Protein AF-A0AAV8BGA8-F1 (afdb_monomer_lite)

Radius of gyration: 24.95 Å; chains: 1; bounding box: 51×56×54 Å

Organism: NCBI:txid906938

Secondary structure (DSSP, 8-state):
--SS-PPPPPP-PPPTTT--HHHHHHHHHH--TT-HHHHHHHHHHHT------PPPHHHHHHHHHHHHHHHHHTS--S-HHHHHHHHHHHHHHHS-SHHHHHHHHHHHHHHHTGGGGG--

Structure (mmCIF, N/CA/C/O backbone):
data_AF-A0AAV8BGA8-F1
#
_entry.id   AF-A0AAV8BGA8-F1
#
loop_
_atom_site.group_PDB
_atom_site.id
_atom_site.type_symbol
_atom_site.label_atom_id
_atom_site.label_alt_id
_atom_site.label_comp_id
_atom_site.label_asym_id
_atom_site.label_entity_id
_atom_site.label_seq_id
_atom_site.pdbx_PDB_ins_code
_atom_site.Cartn_x
_atom_site.Cartn_y
_atom_site.Cartn_z
_atom_site.occupancy
_atom_site.B_iso_or_equiv
_atom_site.auth_seq_id
_atom_site.auth_comp_id
_atom_site.auth_asym_id
_atom_site.auth_atom_id
_atom_site.pdbx_PDB_model_num
ATOM 1 N N . MET A 1 1 ? 32.190 -39.991 -21.849 1.00 45.41 1 MET A N 1
ATOM 2 C CA . MET A 1 1 ? 32.914 -39.219 -22.885 1.00 45.41 1 MET A CA 1
ATOM 3 C C . MET A 1 1 ? 32.300 -39.542 -24.242 1.00 45.41 1 MET A C 1
ATOM 5 O O . MET A 1 1 ? 32.327 -40.706 -24.621 1.00 45.41 1 MET A O 1
ATOM 9 N N . SER A 1 2 ? 31.683 -38.573 -24.933 1.00 52.72 2 SER A N 1
ATOM 10 C CA . SER A 1 2 ? 31.208 -38.797 -26.311 1.00 52.72 2 SER A CA 1
ATOM 11 C C . SER A 1 2 ? 32.413 -39.080 -27.209 1.00 52.72 2 SER A C 1
ATOM 13 O O . SER A 1 2 ? 33.373 -38.314 -27.200 1.00 52.72 2 SER A O 1
ATOM 15 N N . ARG A 1 3 ? 32.376 -40.197 -27.942 1.00 71.62 3 ARG A N 1
ATOM 16 C CA . ARG A 1 3 ? 33.498 -40.707 -28.749 1.00 71.62 3 ARG A CA 1
ATOM 17 C C . ARG A 1 3 ? 33.545 -40.153 -30.186 1.00 71.62 3 ARG A C 1
ATOM 19 O O . ARG A 1 3 ? 34.382 -40.591 -30.964 1.00 71.62 3 ARG A O 1
ATOM 26 N N . ARG A 1 4 ? 32.688 -39.196 -30.570 1.00 69.00 4 ARG A N 1
ATOM 27 C CA . ARG A 1 4 ? 32.690 -38.570 -31.910 1.00 69.00 4 ARG A CA 1
ATOM 28 C C . ARG A 1 4 ? 32.328 -37.088 -31.830 1.00 69.00 4 ARG A C 1
ATOM 30 O O . ARG A 1 4 ? 31.235 -36.779 -31.374 1.00 69.00 4 ARG A O 1
ATOM 37 N N . GLY A 1 5 ? 33.233 -36.231 -32.317 1.00 66.75 5 GLY A N 1
ATOM 38 C CA . GLY A 1 5 ? 33.029 -34.808 -32.626 1.00 66.75 5 GLY A CA 1
ATOM 39 C C . GLY A 1 5 ? 32.632 -33.916 -31.445 1.00 66.75 5 GLY A C 1
ATOM 40 O O . GLY A 1 5 ? 31.613 -34.125 -30.792 1.00 66.75 5 GLY A O 1
ATOM 41 N N . THR A 1 6 ? 33.392 -32.853 -31.181 1.00 72.00 6 THR A N 1
ATOM 42 C CA . THR A 1 6 ? 32.925 -31.810 -30.261 1.00 72.00 6 THR A CA 1
ATOM 43 C C . THR A 1 6 ? 31.677 -31.151 -30.857 1.00 72.00 6 THR A C 1
ATOM 45 O O . THR A 1 6 ? 31.701 -30.611 -31.963 1.00 72.00 6 THR A O 1
ATOM 48 N N . ALA A 1 7 ? 30.545 -31.233 -30.154 1.00 75.94 7 ALA A N 1
ATOM 49 C CA . ALA A 1 7 ? 29.304 -30.620 -30.614 1.00 75.94 7 ALA A CA 1
ATOM 50 C C . ALA A 1 7 ? 29.501 -29.101 -30.757 1.00 75.94 7 ALA A C 1
ATOM 52 O O . ALA A 1 7 ? 29.863 -28.421 -29.791 1.00 75.94 7 ALA A O 1
ATOM 53 N N . LYS A 1 8 ? 29.263 -28.558 -31.958 1.00 77.69 8 LYS A N 1
ATOM 54 C CA . LYS A 1 8 ? 29.334 -27.111 -32.198 1.00 77.69 8 LYS A CA 1
ATOM 55 C C . LYS A 1 8 ? 28.267 -26.420 -31.346 1.00 77.69 8 LYS A C 1
ATOM 57 O O . LYS A 1 8 ? 27.077 -26.712 -31.471 1.00 77.69 8 LYS A O 1
ATOM 62 N N . LYS A 1 9 ? 28.682 -25.514 -30.457 1.00 74.38 9 LYS A N 1
ATOM 63 C CA . LYS A 1 9 ? 27.747 -24.731 -29.636 1.00 74.38 9 LYS A CA 1
ATOM 64 C C . LYS A 1 9 ? 26.943 -23.810 -30.555 1.00 74.38 9 LYS A C 1
ATOM 66 O O . LYS A 1 9 ? 27.534 -23.054 -31.321 1.00 74.38 9 LYS A O 1
ATOM 71 N N . LYS A 1 10 ? 25.610 -23.857 -30.464 1.00 72.94 10 LYS A N 1
ATOM 72 C CA . LYS A 1 10 ? 24.744 -22.900 -31.166 1.00 72.94 10 LYS A CA 1
ATOM 73 C C . LYS A 1 10 ? 25.041 -21.489 -30.650 1.00 72.94 10 LYS A C 1
ATOM 75 O O . LYS A 1 10 ? 25.079 -21.272 -29.436 1.00 72.94 10 LYS A O 1
ATOM 80 N N . THR A 1 11 ? 25.269 -20.547 -31.557 1.00 69.00 11 THR A N 1
ATOM 81 C CA . THR A 1 11 ? 25.370 -19.124 -31.229 1.00 69.00 11 THR A CA 1
ATOM 82 C C . THR A 1 11 ? 24.016 -18.652 -30.709 1.00 69.00 11 THR A C 1
ATOM 84 O O . THR A 1 11 ? 22.981 -18.900 -31.321 1.00 69.00 11 THR A O 1
ATOM 87 N N . ALA A 1 12 ? 23.998 -18.040 -29.525 1.00 67.69 12 ALA A N 1
ATOM 88 C CA . ALA A 1 12 ? 22.777 -17.439 -29.007 1.00 67.69 12 ALA 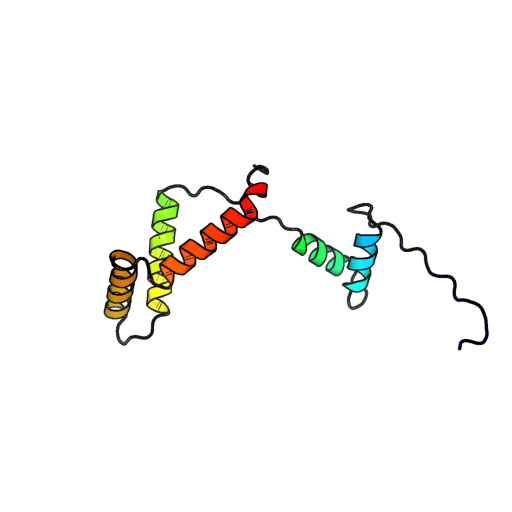A CA 1
ATOM 89 C C . ALA A 1 12 ? 22.553 -16.116 -29.743 1.00 67.69 12 ALA A C 1
ATOM 91 O O . ALA A 1 12 ? 23.357 -15.198 -29.580 1.00 67.69 12 ALA A O 1
ATOM 92 N N . GLU A 1 13 ? 21.480 -16.054 -30.532 1.00 78.31 13 GLU A N 1
ATOM 93 C CA . GLU A 1 13 ? 21.015 -14.840 -31.210 1.00 78.31 13 GLU A CA 1
ATOM 94 C C . GLU A 1 13 ? 20.826 -13.677 -30.221 1.00 78.31 13 GLU A C 1
ATOM 96 O O . GLU A 1 13 ? 20.651 -13.885 -29.012 1.00 78.31 13 GLU A O 1
ATOM 101 N N . PHE A 1 14 ? 20.851 -12.443 -30.713 1.00 77.44 14 PHE A N 1
ATOM 102 C CA . PHE A 1 14 ? 20.483 -11.285 -29.900 1.00 77.44 14 PHE A CA 1
ATOM 103 C C . PHE A 1 14 ? 18.958 -11.204 -29.754 1.00 77.44 14 PHE A C 1
ATOM 105 O O . PHE A 1 14 ? 18.204 -11.630 -30.627 1.00 77.44 14 PHE A O 1
ATOM 112 N N . ASP A 1 15 ? 18.490 -10.707 -28.611 1.00 81.31 15 ASP A N 1
ATOM 113 C CA . ASP A 1 15 ? 17.067 -10.444 -28.401 1.00 81.31 15 ASP A CA 1
ATOM 114 C C . ASP A 1 15 ? 16.602 -9.243 -29.256 1.00 81.31 15 ASP A C 1
ATOM 116 O O . ASP A 1 15 ? 17.269 -8.212 -29.204 1.00 81.31 15 ASP A O 1
ATOM 120 N N . PRO A 1 16 ? 15.464 -9.311 -29.974 1.00 78.31 16 PRO A N 1
ATOM 121 C CA . PRO A 1 16 ? 14.965 -8.201 -30.795 1.00 78.31 16 PRO A CA 1
ATOM 122 C C . PRO A 1 16 ? 14.552 -6.942 -30.015 1.00 78.31 16 PRO A C 1
ATOM 124 O O . PRO A 1 16 ? 14.464 -5.877 -30.614 1.00 78.31 16 PRO A O 1
ATOM 127 N N . ILE A 1 17 ? 14.273 -7.032 -28.708 1.00 78.88 17 ILE A N 1
ATOM 128 C CA . ILE A 1 17 ? 13.746 -5.897 -27.924 1.00 78.88 17 ILE A CA 1
ATOM 129 C C . ILE A 1 17 ? 14.874 -5.081 -27.283 1.00 78.88 17 ILE A C 1
ATOM 131 O O . ILE A 1 17 ? 14.848 -3.856 -27.265 1.00 78.88 17 ILE A O 1
ATOM 135 N N . SER A 1 18 ? 15.854 -5.767 -26.706 1.00 74.69 18 SER A N 1
ATOM 136 C CA . SER A 1 18 ? 16.940 -5.182 -25.916 1.00 74.69 18 SER A CA 1
ATOM 137 C C . SER A 1 18 ? 18.312 -5.330 -26.570 1.00 74.69 18 SER A C 1
ATOM 139 O O . SER A 1 18 ? 19.309 -4.944 -25.961 1.00 74.69 18 SER A O 1
ATOM 141 N N . CYS A 1 19 ? 18.375 -5.928 -27.768 1.00 76.50 19 CYS A N 1
ATOM 142 C CA . CYS A 1 19 ? 19.602 -6.236 -28.510 1.00 76.50 19 CYS A CA 1
ATOM 143 C C . CYS A 1 19 ? 20.686 -6.890 -27.634 1.00 76.50 19 CYS A C 1
ATOM 145 O O . CYS A 1 19 ? 21.881 -6.713 -27.850 1.00 76.50 19 CYS A O 1
ATOM 147 N N . SER A 1 20 ? 20.272 -7.659 -26.618 1.00 85.62 20 SER A N 1
ATOM 148 C CA . SER A 1 20 ? 21.161 -8.255 -25.622 1.00 85.62 20 SER A CA 1
ATOM 149 C C . SER A 1 20 ? 21.143 -9.775 -25.710 1.00 85.62 20 SER A C 1
ATOM 151 O O . SER A 1 20 ? 20.104 -10.429 -25.579 1.00 85.62 20 SER A O 1
ATOM 153 N N . ARG A 1 21 ? 22.333 -10.363 -25.867 1.00 85.06 21 ARG A N 1
ATOM 154 C CA . ARG A 1 21 ? 22.522 -11.820 -25.852 1.00 85.06 21 ARG A CA 1
ATOM 155 C C . ARG A 1 21 ? 22.194 -12.420 -24.485 1.00 85.06 21 ARG A C 1
ATOM 157 O O . ARG A 1 21 ? 21.673 -13.530 -24.408 1.00 85.06 21 ARG A O 1
ATOM 164 N N . VAL A 1 22 ? 22.466 -11.691 -23.402 1.00 84.19 22 VAL A N 1
ATOM 165 C CA . VAL A 1 22 ? 22.173 -12.139 -22.031 1.00 84.19 22 VAL A CA 1
ATOM 166 C C . VAL A 1 22 ? 20.668 -12.223 -21.796 1.00 84.19 22 VAL A C 1
ATOM 168 O O . VAL A 1 22 ? 20.198 -13.217 -21.243 1.00 84.19 22 VAL A O 1
ATOM 171 N N . VAL A 1 23 ? 19.907 -11.242 -22.287 1.00 83.94 23 VAL A N 1
ATOM 172 C CA . VAL A 1 23 ? 18.441 -11.257 -22.197 1.00 83.94 23 VAL A CA 1
ATOM 173 C C . VAL A 1 23 ? 17.861 -12.421 -22.995 1.00 83.94 23 VAL A C 1
ATOM 175 O O . VAL A 1 23 ? 17.067 -13.180 -22.445 1.00 83.94 23 VAL A O 1
ATOM 178 N N . ASN A 1 24 ? 18.312 -12.655 -24.235 1.00 87.50 24 ASN A N 1
ATOM 179 C CA . ASN A 1 24 ? 17.849 -13.818 -25.003 1.00 87.50 24 ASN A CA 1
ATOM 180 C C . ASN A 1 24 ? 18.185 -15.142 -24.290 1.00 87.50 24 ASN A C 1
ATOM 182 O O . ASN A 1 24 ? 17.346 -16.037 -24.218 1.00 87.50 24 ASN A O 1
ATOM 186 N N . MET A 1 25 ? 19.382 -15.271 -23.698 1.00 88.75 25 MET A N 1
ATOM 187 C CA . MET A 1 25 ? 19.741 -16.452 -22.899 1.00 88.75 25 MET A CA 1
ATOM 188 C C . MET A 1 25 ? 18.810 -16.648 -21.696 1.00 88.75 25 MET A C 1
ATOM 190 O O . MET A 1 25 ? 18.410 -17.779 -21.419 1.00 88.75 25 MET A O 1
ATOM 194 N N . LEU A 1 26 ? 18.451 -15.573 -20.992 1.00 86.38 26 LEU A N 1
ATOM 195 C CA . LEU A 1 26 ? 17.548 -15.627 -19.845 1.00 86.38 26 LEU A CA 1
ATOM 196 C C . LEU A 1 26 ? 16.119 -15.997 -20.263 1.00 86.38 26 LEU A C 1
ATOM 198 O O . LEU A 1 26 ? 15.538 -16.916 -19.691 1.00 86.38 26 LEU A O 1
ATOM 202 N N . VAL A 1 27 ? 15.580 -15.349 -21.298 1.00 88.81 27 VAL A N 1
ATOM 203 C CA . VAL A 1 27 ? 14.241 -15.633 -21.836 1.00 88.81 27 VAL A CA 1
ATOM 204 C C . VAL A 1 27 ? 14.144 -17.083 -22.306 1.00 88.81 27 VAL A C 1
ATOM 206 O O . VAL A 1 27 ? 13.179 -17.768 -21.976 1.00 88.81 27 VAL A O 1
ATOM 209 N N . ASN A 1 28 ? 15.169 -17.597 -22.993 1.00 89.69 28 ASN A N 1
ATOM 210 C CA . ASN A 1 28 ? 15.200 -18.993 -23.435 1.00 89.69 28 ASN A CA 1
ATOM 211 C C . ASN A 1 28 ? 15.238 -19.989 -22.261 1.00 89.69 28 ASN A C 1
ATOM 213 O O . ASN A 1 28 ? 14.693 -21.080 -22.389 1.00 89.69 28 ASN A O 1
ATOM 217 N N . ARG A 1 29 ? 15.835 -19.625 -21.114 1.00 89.38 29 ARG A N 1
ATOM 218 C CA . ARG A 1 29 ? 15.807 -20.440 -19.880 1.00 89.38 29 ARG A CA 1
ATOM 219 C C . ARG A 1 29 ? 14.475 -20.340 -19.131 1.00 89.38 29 ARG A C 1
ATOM 221 O O . ARG A 1 29 ? 14.067 -21.304 -18.494 1.00 89.38 29 ARG A O 1
ATOM 228 N N . MET A 1 30 ? 13.806 -19.189 -19.196 1.00 87.31 30 MET A N 1
ATOM 229 C CA . MET A 1 30 ? 12.475 -18.974 -18.611 1.00 87.31 30 MET A CA 1
ATOM 230 C C . MET A 1 30 ? 11.345 -19.583 -19.453 1.00 87.31 30 MET A C 1
ATOM 232 O O . MET A 1 30 ? 10.249 -19.813 -18.940 1.00 87.31 30 MET A O 1
ATOM 236 N N . MET A 1 31 ? 11.590 -19.826 -20.742 1.00 91.44 31 MET A N 1
ATOM 237 C CA . MET A 1 31 ? 10.614 -20.375 -21.675 1.00 91.44 31 MET A CA 1
ATOM 238 C C . MET A 1 31 ? 10.173 -21.783 -21.263 1.00 91.44 31 MET A C 1
ATOM 240 O O . MET A 1 31 ? 10.982 -22.700 -21.146 1.00 91.44 31 MET A O 1
ATOM 244 N N . LYS A 1 32 ? 8.858 -21.969 -21.106 1.00 90.62 32 LYS A N 1
ATOM 245 C CA . LYS A 1 32 ? 8.222 -23.270 -20.853 1.00 90.62 32 LYS A CA 1
ATOM 246 C C . LYS A 1 32 ? 7.322 -23.650 -22.025 1.00 90.62 32 LYS A C 1
ATOM 248 O O . LYS A 1 32 ? 6.692 -22.784 -22.631 1.00 90.62 32 LYS A O 1
ATOM 253 N N . HIS A 1 33 ? 7.260 -24.943 -22.343 1.00 92.00 33 HIS A N 1
ATOM 254 C CA . HIS A 1 33 ? 6.398 -25.497 -23.401 1.00 92.00 33 HIS A CA 1
ATOM 255 C C . HIS A 1 33 ? 6.582 -24.839 -24.785 1.00 92.00 33 HIS A C 1
ATOM 257 O O . HIS A 1 33 ? 5.626 -24.721 -25.544 1.00 92.00 33 HIS A O 1
ATOM 263 N N . GLY A 1 34 ? 7.785 -24.337 -25.094 1.00 89.25 34 GLY A N 1
ATOM 264 C CA . GLY A 1 34 ? 8.078 -23.652 -26.362 1.00 89.25 34 GLY A CA 1
ATOM 265 C C . GLY A 1 34 ? 7.404 -22.282 -26.545 1.00 89.25 34 GLY A C 1
ATOM 266 O O . GLY A 1 34 ? 7.532 -21.675 -27.605 1.00 89.25 34 GLY A O 1
ATOM 267 N N . LYS A 1 35 ? 6.703 -21.754 -25.530 1.00 91.56 35 LYS A N 1
ATOM 268 C CA . LYS A 1 35 ? 5.957 -20.488 -25.628 1.00 91.56 35 LYS A CA 1
ATOM 269 C C . LYS A 1 35 ? 6.870 -19.282 -25.374 1.00 91.56 35 LYS A C 1
ATOM 271 O O . LYS A 1 35 ? 6.919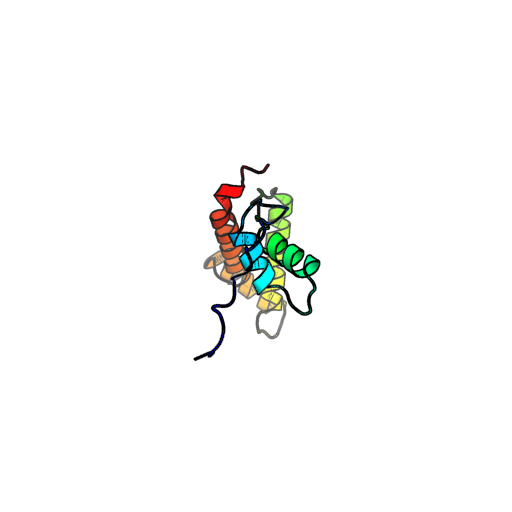 -18.748 -24.265 1.00 91.56 35 LYS A O 1
ATOM 276 N N . LYS A 1 36 ? 7.597 -18.844 -26.408 1.00 87.81 36 LYS A N 1
ATOM 277 C CA . LYS A 1 36 ? 8.560 -17.728 -26.309 1.00 87.81 36 LYS A CA 1
ATOM 278 C C . LYS A 1 36 ? 7.894 -16.372 -26.039 1.00 87.81 36 LYS A C 1
ATOM 280 O O . LYS A 1 36 ? 8.435 -15.576 -25.279 1.00 87.81 36 LYS A O 1
ATOM 285 N N . SER A 1 37 ? 6.699 -16.133 -26.584 1.00 86.50 37 SER A N 1
ATOM 286 C CA . SER A 1 37 ? 5.923 -14.905 -26.339 1.00 86.50 37 SER A CA 1
ATOM 287 C C . SER A 1 37 ? 5.579 -14.716 -24.858 1.00 86.50 37 SER A C 1
ATOM 289 O O . SER A 1 37 ? 5.809 -13.643 -24.312 1.00 86.50 37 SER A O 1
ATOM 291 N N . LEU A 1 38 ? 5.124 -15.776 -24.178 1.00 88.00 38 LEU A N 1
ATOM 292 C CA . LEU A 1 38 ? 4.853 -15.752 -22.735 1.00 88.00 38 LEU A CA 1
ATOM 293 C C . LEU A 1 38 ? 6.128 -15.534 -21.912 1.00 88.00 38 LEU A C 1
ATOM 295 O O . LEU A 1 38 ? 6.100 -14.835 -20.903 1.00 88.00 38 LEU A O 1
ATOM 299 N N . ALA A 1 39 ? 7.256 -16.105 -22.339 1.00 86.81 39 ALA A N 1
ATOM 300 C CA . ALA A 1 39 ? 8.540 -15.892 -21.675 1.00 86.81 39 ALA A CA 1
ATOM 301 C C . ALA A 1 39 ? 8.971 -14.418 -21.749 1.00 86.81 39 ALA A C 1
ATOM 303 O O . ALA A 1 39 ? 9.373 -13.845 -20.737 1.00 86.81 39 ALA A O 1
ATOM 304 N N . TYR A 1 40 ? 8.809 -13.789 -22.918 1.00 86.38 40 TYR A N 1
ATOM 305 C CA . TYR A 1 40 ? 9.030 -12.356 -23.093 1.00 86.38 40 TYR A CA 1
ATOM 306 C C . TYR A 1 40 ? 8.050 -11.506 -22.297 1.00 86.38 40 TYR A C 1
ATOM 308 O O . TYR A 1 40 ? 8.476 -10.575 -21.627 1.00 86.38 40 TYR A O 1
ATOM 316 N N . GLN A 1 41 ? 6.761 -11.839 -22.311 1.00 83.75 41 GLN A N 1
ATOM 317 C CA . GLN A 1 41 ? 5.749 -11.127 -21.535 1.00 83.75 41 GLN A CA 1
ATOM 318 C C . GLN A 1 41 ? 6.076 -11.152 -20.037 1.00 83.75 41 GLN A C 1
ATOM 320 O O . GLN A 1 41 ? 6.051 -10.113 -19.381 1.00 83.75 41 GLN A O 1
ATOM 325 N N . ASN A 1 42 ? 6.469 -12.313 -19.509 1.00 82.50 42 ASN A N 1
ATOM 326 C CA . ASN A 1 42 ? 6.880 -12.456 -18.116 1.00 82.50 42 ASN A CA 1
ATOM 327 C C . ASN A 1 42 ? 8.168 -11.671 -17.826 1.00 82.50 42 ASN A C 1
ATOM 329 O O . ASN A 1 42 ? 8.239 -10.963 -16.823 1.00 82.50 42 ASN A O 1
ATOM 333 N N . PHE A 1 43 ? 9.165 -11.723 -18.713 1.00 83.56 43 PHE A N 1
ATOM 334 C CA . PHE A 1 43 ? 10.402 -10.954 -18.561 1.00 83.56 43 PHE A CA 1
ATOM 335 C C . PHE A 1 43 ? 10.152 -9.436 -18.592 1.00 83.56 43 PHE A C 1
ATOM 337 O O . PHE A 1 43 ? 10.627 -8.708 -17.725 1.00 83.56 43 PHE A O 1
ATOM 344 N N . LEU A 1 44 ? 9.340 -8.948 -19.527 1.00 79.25 44 LEU A N 1
ATOM 345 C CA . LEU A 1 44 ? 8.960 -7.537 -19.609 1.00 79.25 44 LEU A CA 1
ATOM 346 C C . LEU A 1 44 ? 8.131 -7.107 -18.395 1.00 79.25 44 LEU A C 1
ATOM 348 O O . LEU A 1 44 ? 8.385 -6.044 -17.834 1.00 79.25 44 LEU A O 1
ATOM 352 N N . SER A 1 45 ? 7.213 -7.957 -17.921 1.00 76.44 45 SER A N 1
ATOM 353 C CA . SER A 1 45 ? 6.471 -7.704 -16.680 1.00 76.44 45 SER A CA 1
ATOM 354 C C . SER A 1 45 ? 7.391 -7.633 -15.456 1.00 76.44 45 SER A C 1
ATOM 356 O O . SER A 1 45 ? 7.147 -6.845 -14.548 1.00 76.44 45 SER A O 1
ATOM 358 N N . SER A 1 46 ? 8.505 -8.376 -15.453 1.00 74.75 46 SER A N 1
ATOM 359 C CA . SER A 1 46 ? 9.518 -8.284 -14.394 1.00 74.75 46 SER A CA 1
ATOM 360 C C . SER A 1 46 ? 10.291 -6.958 -14.416 1.00 74.75 46 SER A C 1
ATOM 362 O O . SER A 1 46 ? 10.878 -6.570 -13.410 1.00 74.75 46 SER A O 1
ATOM 364 N N . ARG A 1 47 ? 10.240 -6.224 -15.535 1.00 71.62 47 ARG A N 1
ATOM 365 C CA . ARG A 1 47 ? 10.878 -4.916 -15.728 1.00 71.62 47 ARG A CA 1
ATOM 366 C C . ARG A 1 47 ? 9.918 -3.741 -15.486 1.00 71.62 47 ARG A C 1
ATOM 368 O O . ARG A 1 47 ? 10.260 -2.604 -15.793 1.00 71.62 47 ARG A O 1
ATOM 375 N N . THR A 1 48 ? 8.718 -3.968 -14.941 1.00 72.75 48 THR A N 1
ATOM 376 C CA . THR A 1 48 ? 7.801 -2.856 -14.642 1.00 72.75 48 THR A CA 1
ATOM 377 C C . THR A 1 48 ? 8.339 -2.011 -13.491 1.00 72.75 48 THR A C 1
ATOM 379 O O . THR A 1 48 ? 8.414 -2.481 -12.353 1.00 72.75 48 THR A O 1
ATOM 382 N N . TYR A 1 49 ? 8.668 -0.753 -13.769 1.00 73.25 49 TYR A N 1
ATOM 383 C CA . TYR A 1 49 ? 9.064 0.209 -12.747 1.00 73.25 49 TYR A CA 1
ATOM 384 C C . TYR A 1 49 ? 7.823 0.756 -12.033 1.00 73.25 49 TYR A C 1
ATOM 386 O O . TYR A 1 49 ? 6.824 1.105 -12.664 1.00 73.25 49 TYR A O 1
ATOM 394 N N . LYS A 1 50 ? 7.859 0.805 -10.699 1.00 80.75 50 LYS A N 1
ATOM 395 C CA . LYS A 1 50 ? 6.805 1.440 -9.900 1.00 80.75 50 LYS A CA 1
ATOM 396 C C . LYS A 1 50 ? 7.195 2.894 -9.674 1.00 80.75 50 LYS A C 1
ATOM 398 O O . LYS A 1 50 ? 8.142 3.161 -8.947 1.00 80.75 50 LYS A O 1
ATOM 403 N N . VAL A 1 51 ? 6.475 3.819 -10.298 1.00 84.88 51 VAL A N 1
ATOM 404 C CA . VAL A 1 51 ? 6.723 5.257 -10.143 1.00 84.88 51 VAL A CA 1
ATOM 405 C C . VAL A 1 51 ? 5.954 5.768 -8.918 1.00 84.88 51 VAL A C 1
ATOM 407 O O . VAL A 1 51 ? 4.732 5.599 -8.866 1.00 84.88 51 VAL A O 1
ATOM 410 N N . PRO A 1 52 ? 6.626 6.347 -7.907 1.00 90.25 52 PRO A N 1
ATOM 411 C CA . PRO A 1 52 ? 5.945 6.951 -6.771 1.00 90.25 52 PRO A CA 1
ATOM 412 C C . PRO A 1 52 ? 5.265 8.257 -7.197 1.00 90.25 52 PRO A C 1
ATOM 414 O O . PRO A 1 52 ? 5.883 9.116 -7.821 1.00 90.25 52 PRO A O 1
ATOM 417 N N . VAL A 1 53 ? 3.992 8.416 -6.834 1.00 90.94 53 VAL A N 1
ATOM 418 C CA . VAL A 1 53 ? 3.188 9.604 -7.154 1.00 90.94 53 VAL A CA 1
ATOM 419 C C . VAL A 1 53 ? 2.685 10.234 -5.860 1.00 90.94 53 VAL A C 1
ATOM 421 O O . VAL A 1 53 ? 2.226 9.530 -4.958 1.00 90.94 53 VAL A O 1
ATOM 424 N N . ALA A 1 54 ? 2.781 11.563 -5.765 1.00 90.69 54 ALA A N 1
ATOM 425 C CA . ALA A 1 54 ? 2.238 12.314 -4.641 1.00 90.69 54 ALA A CA 1
ATOM 426 C C . ALA A 1 54 ? 0.704 12.248 -4.648 1.00 90.69 54 ALA A C 1
ATOM 428 O O . ALA A 1 54 ? 0.066 12.479 -5.674 1.00 90.69 54 ALA A O 1
ATOM 429 N N . ILE A 1 55 ? 0.121 11.931 -3.495 1.00 92.81 55 ILE A N 1
ATOM 430 C CA . ILE A 1 55 ? -1.323 11.755 -3.345 1.00 92.81 55 ILE A CA 1
ATOM 431 C C . ILE A 1 55 ? -1.933 13.079 -2.851 1.00 92.81 55 ILE A C 1
ATOM 433 O O . ILE A 1 55 ? -1.478 13.596 -1.829 1.00 92.81 55 ILE A O 1
ATOM 437 N N . PRO A 1 56 ? -2.966 13.625 -3.522 1.00 95.44 56 PRO A N 1
ATOM 438 C CA . PRO A 1 56 ? -3.719 14.776 -3.032 1.00 95.44 56 PRO A CA 1
ATOM 439 C C . PRO A 1 56 ? -4.359 14.520 -1.662 1.00 95.44 56 PRO A C 1
ATOM 441 O O . PRO A 1 56 ? -4.820 13.414 -1.373 1.00 95.44 56 PRO A O 1
ATOM 444 N N . LEU A 1 57 ? -4.484 15.571 -0.847 1.00 93.56 57 LEU A N 1
ATOM 445 C CA . LEU A 1 57 ? -5.0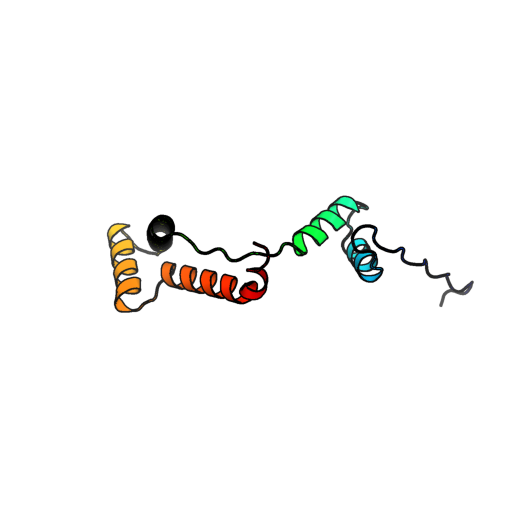49 15.499 0.506 1.00 93.56 57 LEU A CA 1
ATOM 446 C C . LEU A 1 57 ? -6.401 14.749 0.613 1.00 93.56 57 LEU A C 1
ATOM 448 O O . LEU A 1 57 ? -6.488 13.858 1.461 1.00 93.56 57 LEU A O 1
ATOM 452 N N . PRO A 1 58 ? -7.431 15.004 -0.229 1.00 95.00 58 PRO A N 1
ATOM 453 C CA . PRO A 1 58 ? -8.715 14.301 -0.103 1.00 95.00 58 PRO A CA 1
ATOM 454 C C . PRO A 1 58 ? -8.585 12.787 -0.329 1.00 95.00 58 PRO A C 1
ATOM 456 O O . PRO A 1 58 ? -9.219 11.989 0.361 1.00 95.00 58 PRO A O 1
ATOM 459 N N . GLN A 1 59 ? -7.711 12.375 -1.251 1.00 95.50 59 GLN A N 1
ATOM 460 C CA . GLN A 1 59 ? -7.437 10.962 -1.511 1.00 95.50 59 GLN A CA 1
ATOM 461 C C . GLN A 1 59 ? -6.635 10.330 -0.366 1.00 95.50 59 GLN A C 1
ATOM 463 O O . GLN A 1 59 ? -6.881 9.180 -0.006 1.00 95.50 59 GLN A O 1
ATOM 468 N N . GLY A 1 60 ? -5.719 11.089 0.244 1.00 93.19 60 GLY A N 1
ATOM 469 C CA . GLY A 1 60 ? -4.959 10.656 1.416 1.00 93.19 60 GLY A CA 1
ATOM 470 C C . GLY A 1 60 ? -5.851 10.368 2.627 1.00 93.19 60 GLY A C 1
ATOM 471 O O . GLY A 1 60 ? -5.686 9.332 3.271 1.00 93.19 60 GLY A O 1
ATOM 472 N N . ILE A 1 61 ? -6.837 11.233 2.896 1.00 94.12 61 ILE A N 1
ATOM 473 C CA . ILE A 1 61 ? -7.814 11.038 3.982 1.00 94.12 61 ILE A CA 1
ATOM 474 C C . ILE A 1 61 ? -8.644 9.772 3.733 1.00 94.12 61 ILE A C 1
ATOM 476 O O . ILE A 1 61 ? -8.757 8.921 4.617 1.00 94.12 61 ILE A O 1
ATOM 480 N N . LEU A 1 62 ? -9.165 9.600 2.514 1.00 96.00 62 LEU A N 1
ATOM 481 C CA . LEU A 1 62 ? -9.937 8.411 2.141 1.00 96.00 62 LEU A CA 1
ATOM 482 C C . LEU A 1 62 ? -9.119 7.120 2.302 1.00 96.00 62 LEU A C 1
ATOM 484 O O . LEU A 1 62 ? -9.628 6.113 2.802 1.00 96.00 62 LEU A O 1
ATOM 488 N N . LEU A 1 63 ? -7.848 7.145 1.896 1.00 95.12 63 LEU A N 1
ATOM 489 C CA . LEU A 1 63 ? -6.945 6.003 2.013 1.00 95.12 63 LEU A CA 1
ATOM 490 C C . LEU A 1 63 ? -6.667 5.654 3.482 1.00 95.12 63 LEU A C 1
ATOM 492 O O . LEU A 1 63 ? -6.686 4.477 3.842 1.00 95.12 63 LEU A O 1
ATOM 496 N N . ALA A 1 64 ? -6.477 6.665 4.334 1.00 93.12 64 ALA A N 1
ATOM 497 C CA . ALA A 1 64 ? -6.279 6.478 5.768 1.00 93.12 64 ALA A CA 1
ATOM 498 C C . ALA A 1 64 ? -7.505 5.834 6.435 1.00 93.12 64 ALA A C 1
ATOM 500 O O . ALA A 1 64 ? -7.360 4.843 7.154 1.00 93.12 64 ALA A O 1
ATOM 501 N N . ILE A 1 65 ? -8.711 6.332 6.140 1.00 94.19 65 ILE A N 1
ATOM 502 C CA . ILE A 1 65 ? -9.967 5.758 6.649 1.00 94.19 65 ILE A CA 1
ATOM 503 C C . ILE A 1 65 ? -10.111 4.303 6.189 1.00 94.19 65 ILE A C 1
ATOM 505 O O . ILE A 1 65 ? -10.411 3.422 6.995 1.00 94.19 65 ILE A O 1
ATOM 509 N N . ARG A 1 66 ? -9.844 4.021 4.906 1.00 94.94 66 ARG A N 1
ATOM 510 C CA . ARG A 1 66 ? -9.921 2.660 4.359 1.00 94.94 66 ARG A CA 1
ATOM 511 C C . ARG A 1 66 ? -8.970 1.703 5.081 1.00 94.94 66 ARG A C 1
ATOM 513 O O . ARG A 1 66 ? -9.384 0.607 5.450 1.00 94.94 66 ARG A O 1
ATOM 520 N N . TRP A 1 67 ? -7.723 2.108 5.314 1.00 94.88 67 TRP A N 1
ATOM 521 C CA . TRP A 1 67 ? -6.747 1.266 6.010 1.00 94.88 67 TRP A CA 1
ATOM 522 C C . TRP A 1 67 ? -7.104 1.012 7.470 1.00 94.88 67 TRP A C 1
ATOM 524 O O . TRP A 1 67 ? -6.907 -0.107 7.938 1.00 94.88 67 TRP A O 1
ATOM 534 N N . LEU A 1 68 ? -7.656 2.004 8.173 1.00 92.44 68 LEU A N 1
ATOM 535 C CA . LEU A 1 68 ? -8.153 1.819 9.537 1.00 92.44 68 LEU A CA 1
ATOM 536 C C . LEU A 1 68 ? -9.301 0.805 9.571 1.00 92.44 68 LEU A C 1
ATOM 538 O O . LEU A 1 68 ? -9.243 -0.156 10.332 1.00 92.44 68 LEU A O 1
ATOM 542 N N . LEU A 1 69 ? -10.288 0.942 8.682 1.00 92.94 69 LEU A N 1
ATOM 543 C CA . LEU A 1 69 ? -11.411 0.004 8.605 1.00 92.94 69 LEU A CA 1
ATOM 544 C C . LEU A 1 69 ? -10.959 -1.424 8.266 1.00 92.94 69 LEU A C 1
ATOM 546 O O . LEU A 1 69 ? -11.402 -2.380 8.902 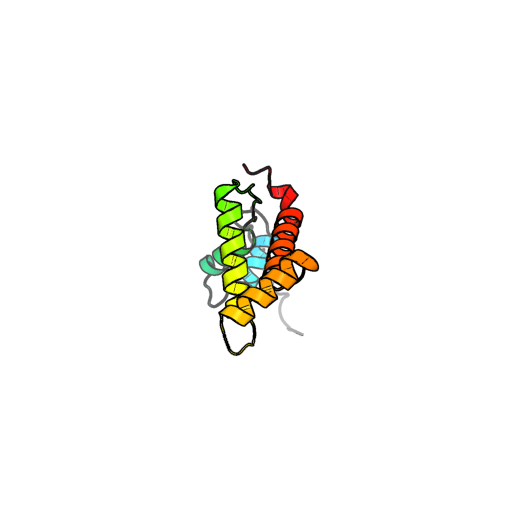1.00 92.94 69 LEU A O 1
A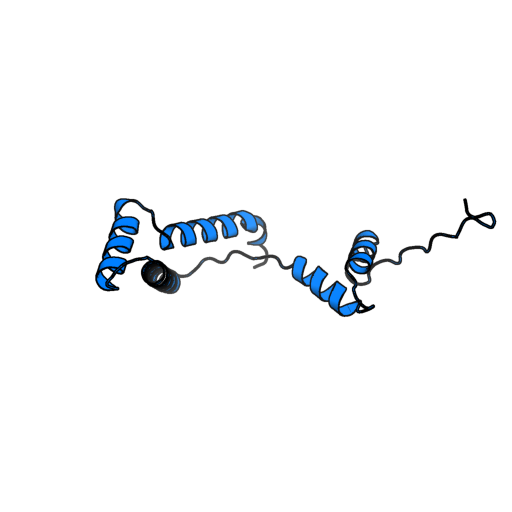TOM 550 N N . GLU A 1 70 ? -10.068 -1.590 7.285 1.00 93.69 70 GLU A N 1
ATOM 551 C CA . GLU A 1 70 ? -9.520 -2.903 6.923 1.00 93.69 70 GLU A CA 1
ATOM 552 C C . GLU A 1 70 ? -8.697 -3.531 8.055 1.00 93.69 70 GLU A C 1
ATOM 554 O O . GLU A 1 70 ? -8.759 -4.746 8.261 1.00 93.69 70 GLU A O 1
ATOM 559 N N . ALA A 1 71 ? -7.926 -2.722 8.785 1.00 92.62 71 ALA A N 1
ATOM 560 C CA . ALA A 1 71 ? -7.150 -3.171 9.935 1.00 92.62 71 ALA A CA 1
ATOM 561 C C . ALA A 1 71 ? -8.061 -3.672 11.059 1.00 92.62 71 ALA A C 1
ATOM 563 O O . ALA A 1 71 ? -7.846 -4.780 11.556 1.00 92.62 71 ALA A O 1
ATOM 564 N N . SER A 1 72 ? -9.108 -2.910 11.390 1.00 91.88 72 SER A N 1
ATOM 565 C CA . SER A 1 72 ? -10.077 -3.275 12.425 1.00 91.88 72 SER A CA 1
ATOM 566 C C . SER A 1 72 ? -10.838 -4.549 12.076 1.00 91.88 72 SER A C 1
ATOM 568 O O . SER A 1 72 ? -10.918 -5.438 12.915 1.00 91.88 72 SER A O 1
ATOM 570 N N . ARG A 1 73 ? -11.284 -4.714 10.819 1.00 90.94 73 ARG A N 1
ATOM 571 C CA . ARG A 1 73 ? -11.956 -5.952 10.363 1.00 90.94 73 ARG A CA 1
ATOM 572 C C . ARG A 1 73 ? -11.079 -7.200 10.477 1.00 90.94 73 ARG A C 1
ATOM 574 O O . ARG A 1 73 ? -11.590 -8.301 10.625 1.00 90.94 73 ARG A O 1
ATOM 581 N N . LYS A 1 74 ? -9.756 -7.048 10.360 1.00 90.31 74 LYS A N 1
ATOM 582 C CA . LYS A 1 74 ? -8.781 -8.150 10.464 1.00 90.31 74 LYS A CA 1
ATOM 583 C C . LYS A 1 74 ? -8.297 -8.384 11.896 1.00 90.31 74 LYS A C 1
ATOM 585 O O . LYS A 1 74 ? -7.366 -9.172 12.093 1.00 90.31 74 LYS A O 1
ATOM 590 N N . ARG A 1 75 ? -8.798 -7.641 12.881 1.00 85.12 75 ARG A N 1
ATOM 591 C CA . ARG A 1 75 ? -8.419 -7.801 14.286 1.00 85.12 75 ARG A CA 1
ATOM 592 C C . ARG A 1 75 ? -9.313 -8.860 14.927 1.00 85.12 75 ARG A C 1
ATOM 594 O O . ARG A 1 75 ? -10.482 -8.975 14.586 1.00 85.12 75 ARG A O 1
ATOM 601 N N . SER A 1 76 ? -8.763 -9.658 15.834 1.00 80.88 76 SER A N 1
ATOM 602 C CA . SER A 1 76 ? -9.551 -10.592 16.638 1.00 80.88 76 SER A CA 1
ATOM 603 C C . SER A 1 76 ? -10.243 -9.819 17.764 1.00 80.88 76 SER A C 1
ATOM 605 O O . SER A 1 76 ? -9.596 -9.092 18.513 1.00 80.88 76 SER A O 1
ATOM 607 N N . GLY A 1 77 ? -11.565 -9.938 17.860 1.00 79.00 77 GLY A N 1
ATOM 608 C CA . GLY A 1 77 ? -12.388 -9.272 18.873 1.00 79.00 77 GLY A CA 1
ATOM 609 C C . GLY A 1 77 ? -13.857 -9.657 18.715 1.00 79.00 77 GLY A C 1
ATOM 610 O O . GLY A 1 77 ? -14.235 -10.184 17.672 1.00 79.00 77 GLY A O 1
ATOM 611 N N . THR A 1 78 ? -14.667 -9.416 19.742 1.00 80.19 78 THR A N 1
ATOM 612 C CA . THR A 1 78 ? -16.081 -9.825 19.787 1.00 80.19 78 THR A CA 1
ATOM 613 C C . THR A 1 78 ? -17.008 -8.866 19.043 1.00 80.19 78 THR A C 1
ATOM 615 O O . THR A 1 78 ? -17.941 -9.313 18.385 1.00 80.19 78 THR A O 1
ATOM 618 N N . SER A 1 79 ? -16.746 -7.556 19.100 1.00 89.31 79 SER A N 1
ATOM 619 C CA . SER A 1 79 ? -17.545 -6.537 18.412 1.00 89.31 79 SER A CA 1
ATOM 620 C C . SER A 1 79 ? -16.684 -5.614 17.549 1.00 89.31 79 SER A C 1
ATOM 622 O O . SER A 1 79 ? -15.581 -5.211 17.930 1.00 89.31 79 SER A O 1
ATOM 624 N N . MET A 1 80 ? -17.216 -5.229 16.385 1.00 90.12 80 MET A N 1
ATOM 625 C CA . MET A 1 80 ? -16.551 -4.303 15.460 1.00 90.12 80 MET A CA 1
ATOM 626 C C . MET A 1 80 ? -16.253 -2.946 16.120 1.00 90.12 80 MET A C 1
ATOM 628 O O . MET A 1 80 ? -15.232 -2.325 15.838 1.00 90.12 80 MET A O 1
ATOM 632 N N . THR A 1 81 ? -17.113 -2.492 17.035 1.00 92.19 81 THR A N 1
ATOM 633 C CA . THR A 1 81 ? -16.925 -1.243 17.788 1.00 92.19 81 THR A CA 1
ATOM 634 C C . THR A 1 81 ? -15.701 -1.303 18.700 1.00 92.19 81 THR A C 1
ATOM 636 O O . THR A 1 81 ? -14.886 -0.380 18.689 1.00 92.19 81 THR A O 1
ATOM 639 N N . SER A 1 82 ? -15.516 -2.411 19.427 1.00 90.75 82 SER A N 1
ATOM 640 C CA . SER A 1 82 ? -14.333 -2.640 20.265 1.00 90.75 82 SER A CA 1
ATOM 641 C C . SER A 1 82 ? -13.055 -2.722 19.420 1.00 90.75 82 SER A C 1
ATOM 643 O O . SER A 1 82 ? -12.050 -2.081 19.733 1.00 90.75 82 SER A O 1
ATOM 645 N N . GLN A 1 83 ? -13.112 -3.427 18.285 1.00 90.81 83 GLN A N 1
ATOM 646 C CA . GLN A 1 83 ? -11.989 -3.538 17.349 1.00 90.81 83 GLN A CA 1
ATOM 647 C C . GLN A 1 83 ? -11.582 -2.176 16.767 1.00 90.81 83 GLN A C 1
ATOM 649 O O . GLN A 1 83 ? -10.392 -1.858 16.741 1.00 90.81 83 GLN A O 1
ATOM 654 N N . LEU A 1 84 ? -12.551 -1.356 16.340 1.00 91.00 84 LEU A N 1
ATOM 655 C CA . LEU A 1 84 ? -12.306 0.002 15.840 1.00 91.00 84 LEU A CA 1
ATOM 656 C C . LEU A 1 84 ? -11.692 0.893 16.910 1.00 91.00 84 LEU A C 1
ATOM 658 O O . LEU A 1 84 ? -10.664 1.514 16.659 1.00 91.00 84 LEU A O 1
ATOM 662 N N . SER A 1 85 ? -12.288 0.924 18.103 1.00 90.88 85 SER A N 1
ATOM 663 C CA . SER A 1 85 ? -11.781 1.720 19.222 1.00 90.88 85 SER A CA 1
ATOM 664 C C . SER A 1 85 ? -10.330 1.355 19.550 1.00 90.88 85 SER A C 1
ATOM 666 O O . SER A 1 85 ? -9.479 2.237 19.643 1.00 90.88 85 SER A O 1
ATOM 668 N N . SER A 1 86 ? -10.017 0.056 19.614 1.00 88.88 86 SER A N 1
ATOM 669 C CA . SER A 1 86 ? -8.656 -0.409 19.896 1.00 88.88 86 SER A CA 1
ATOM 670 C C . SER A 1 86 ? -7.638 -0.008 18.820 1.00 88.88 86 SER A C 1
ATOM 672 O O . SER A 1 86 ? -6.549 0.442 19.162 1.00 88.88 86 SER A O 1
ATOM 674 N N . GLU A 1 87 ? -7.985 -0.102 17.529 1.00 89.81 87 GLU A N 1
ATOM 675 C CA . GLU A 1 87 ? -7.097 0.339 16.441 1.00 89.81 87 GLU A CA 1
ATOM 676 C C . GLU A 1 87 ? -6.929 1.860 16.416 1.00 89.81 87 GLU A C 1
ATOM 678 O O . GLU A 1 87 ? -5.832 2.339 16.145 1.00 89.81 87 GLU A O 1
ATOM 683 N N . LEU A 1 88 ? -7.976 2.631 16.729 1.00 90.44 88 LEU A N 1
ATOM 684 C CA . LEU A 1 88 ? -7.872 4.088 16.824 1.00 90.44 88 LEU A CA 1
ATOM 685 C C . LEU A 1 88 ? -6.946 4.508 17.967 1.00 90.44 88 LEU A C 1
ATOM 687 O O . LEU A 1 88 ? -6.095 5.372 17.766 1.00 90.44 88 LEU A O 1
ATOM 691 N N . ILE A 1 89 ? -7.059 3.870 19.135 1.00 90.56 89 ILE A N 1
ATOM 692 C CA . ILE A 1 89 ? -6.173 4.121 20.280 1.00 90.56 89 ILE A CA 1
ATOM 693 C C . ILE A 1 89 ? -4.729 3.714 19.945 1.00 90.56 89 ILE A C 1
ATOM 695 O O . ILE A 1 89 ? -3.798 4.485 20.181 1.00 90.56 89 ILE A O 1
ATOM 699 N N . ASP A 1 90 ? -4.524 2.537 19.346 1.00 89.00 90 ASP A N 1
ATOM 700 C CA . ASP A 1 90 ? -3.193 2.065 18.944 1.00 89.00 90 ASP A CA 1
ATOM 701 C C . ASP A 1 90 ? -2.543 3.002 17.904 1.00 89.00 90 ASP A C 1
ATOM 703 O O . ASP A 1 90 ? -1.356 3.342 18.018 1.00 89.00 90 ASP A O 1
ATOM 707 N N . ALA A 1 91 ? -3.323 3.474 16.927 1.00 89.12 91 ALA A N 1
ATOM 708 C CA . ALA A 1 91 ? -2.860 4.391 15.894 1.00 89.12 91 ALA A CA 1
ATOM 709 C C . ALA A 1 91 ? -2.551 5.789 16.453 1.00 89.12 91 ALA A C 1
ATOM 711 O O . ALA A 1 91 ? -1.503 6.351 16.126 1.00 89.12 91 ALA A O 1
ATOM 712 N N . ALA A 1 92 ? -3.425 6.337 17.302 1.00 87.31 92 ALA A N 1
ATOM 713 C CA . ALA A 1 92 ? -3.298 7.690 17.840 1.00 87.31 92 ALA A CA 1
ATOM 714 C C . ALA A 1 92 ? -2.202 7.798 18.908 1.00 87.31 92 ALA A C 1
ATOM 716 O O . ALA A 1 92 ? -1.345 8.676 18.829 1.00 87.31 92 ALA A O 1
ATOM 717 N N . SER A 1 93 ? -2.198 6.900 19.895 1.00 81.62 93 SER A N 1
ATOM 718 C CA . SER A 1 93 ? -1.321 7.024 21.064 1.00 81.62 93 SER A CA 1
ATOM 719 C C . SER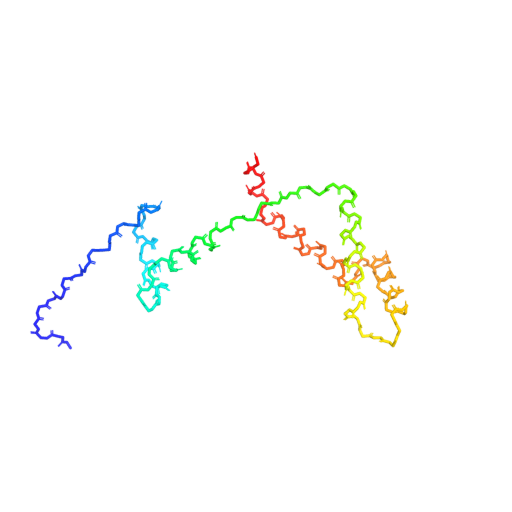 A 1 93 ? 0.064 6.431 20.834 1.00 81.62 93 SER A C 1
ATOM 721 O O . SER A 1 93 ? 1.047 6.928 21.376 1.00 81.62 93 SER A O 1
ATOM 723 N N . LYS A 1 94 ? 0.163 5.348 20.055 1.00 78.06 94 LYS A N 1
ATOM 724 C CA . LYS A 1 94 ? 1.406 4.567 19.942 1.00 78.06 94 LYS A CA 1
ATOM 725 C C . LYS A 1 94 ? 2.017 4.598 18.546 1.00 78.06 94 LYS A C 1
ATOM 727 O O . LYS A 1 94 ? 3.093 4.030 18.378 1.00 78.06 94 LYS A O 1
ATOM 732 N N . LYS A 1 95 ? 1.348 5.214 17.556 1.00 81.50 95 LYS A N 1
ATOM 733 C CA . LYS A 1 95 ? 1.695 5.102 16.125 1.00 81.50 95 LYS A CA 1
ATOM 734 C C . LYS A 1 95 ? 1.953 3.639 15.738 1.00 81.50 95 LYS A C 1
ATOM 736 O O . LYS A 1 95 ? 2.915 3.317 15.052 1.00 81.50 95 LYS A O 1
ATOM 741 N N . ARG A 1 96 ? 1.119 2.731 16.243 1.00 82.19 96 ARG A N 1
ATOM 742 C CA . ARG A 1 96 ? 1.216 1.284 16.018 1.00 82.19 96 ARG A CA 1
ATOM 743 C C . ARG A 1 96 ? -0.119 0.773 15.485 1.00 82.19 96 ARG A C 1
ATOM 745 O O . ARG A 1 96 ? -1.106 1.495 15.464 1.00 82.19 96 ARG A O 1
ATOM 752 N N . GLY A 1 97 ? -0.132 -0.465 15.007 1.00 86.62 97 GLY A N 1
ATOM 753 C CA . GLY A 1 97 ? -1.319 -1.088 14.420 1.00 86.62 97 GLY A CA 1
ATOM 754 C C . GLY A 1 97 ? -1.124 -1.455 12.954 1.00 86.62 97 GLY A C 1
ATOM 755 O O . GLY A 1 97 ? -0.164 -1.037 12.295 1.00 86.62 97 GLY A O 1
ATOM 756 N N . LYS A 1 98 ? -2.034 -2.282 12.433 1.00 89.44 98 LYS A N 1
ATOM 757 C CA . LYS A 1 98 ? -1.918 -2.818 11.066 1.00 89.44 98 LYS A CA 1
ATOM 758 C C . LYS A 1 98 ? -2.040 -1.705 10.019 1.00 89.44 98 LYS A C 1
ATOM 760 O O . LYS A 1 98 ? -1.350 -1.758 9.002 1.00 89.44 98 LYS A O 1
ATOM 765 N N . ALA A 1 99 ? -2.855 -0.683 10.291 1.00 91.25 99 ALA A N 1
ATOM 766 C CA . ALA A 1 99 ? -3.024 0.473 9.411 1.00 91.25 99 ALA A CA 1
ATOM 767 C C . ALA A 1 99 ? -1.743 1.324 9.307 1.00 91.25 99 ALA A C 1
ATOM 769 O O . ALA A 1 99 ? -1.320 1.666 8.202 1.00 91.25 99 ALA A O 1
ATOM 770 N N . ILE A 1 100 ? -1.079 1.610 10.435 1.00 92.94 100 ILE A N 1
ATOM 771 C CA . ILE A 1 100 ? 0.178 2.379 10.447 1.00 92.94 100 ILE A CA 1
ATOM 772 C C . ILE A 1 100 ? 1.307 1.605 9.771 1.00 92.94 100 ILE A C 1
ATOM 774 O O . ILE A 1 100 ? 2.000 2.154 8.918 1.00 92.94 100 ILE A O 1
ATOM 778 N N . ARG A 1 101 ? 1.433 0.304 10.051 1.00 92.88 101 ARG A N 1
ATOM 779 C CA . ARG A 1 101 ? 2.413 -0.544 9.364 1.00 92.88 101 ARG A CA 1
ATOM 780 C C . ARG A 1 101 ? 2.201 -0.539 7.848 1.00 92.88 101 ARG A C 1
ATOM 782 O O . ARG A 1 101 ? 3.165 -0.463 7.092 1.00 92.88 101 ARG A O 1
ATOM 789 N N . LYS A 1 102 ? 0.944 -0.574 7.390 1.00 93.25 102 LYS A N 1
ATOM 790 C CA . LYS A 1 102 ? 0.628 -0.496 5.958 1.00 93.25 102 LYS A CA 1
ATOM 791 C C . LYS A 1 102 ? 1.097 0.824 5.349 1.00 93.25 102 LYS A C 1
ATOM 793 O O . LYS A 1 102 ? 1.713 0.802 4.283 1.00 93.25 102 LYS A O 1
ATOM 798 N N . LYS A 1 103 ? 0.859 1.943 6.039 1.00 92.75 103 LYS A N 1
ATOM 799 C CA . LYS A 1 103 ? 1.386 3.257 5.656 1.00 92.75 103 LYS A CA 1
ATOM 800 C C . LYS A 1 103 ? 2.909 3.209 5.523 1.00 92.75 103 LYS A C 1
ATOM 802 O O . LYS A 1 103 ? 3.430 3.520 4.455 1.00 92.75 103 LYS A O 1
ATOM 807 N N . GLU A 1 104 ? 3.619 2.771 6.553 1.00 93.88 104 GLU A N 1
ATOM 808 C CA . GLU A 1 104 ? 5.087 2.707 6.549 1.00 93.88 104 GLU A CA 1
ATOM 809 C C . GLU A 1 104 ? 5.633 1.827 5.418 1.00 93.88 104 GLU A C 1
ATOM 811 O O . GLU A 1 104 ? 6.533 2.244 4.694 1.00 93.88 104 GLU A O 1
ATOM 816 N N . GLU A 1 105 ? 5.043 0.651 5.186 1.00 94.69 105 GLU A N 1
ATOM 817 C CA . GLU A 1 105 ? 5.420 -0.232 4.077 1.00 94.69 105 GLU A CA 1
ATOM 818 C C . GLU A 1 105 ? 5.223 0.437 2.708 1.00 94.69 105 GLU A C 1
ATOM 820 O O . GLU A 1 105 ? 6.051 0.270 1.808 1.00 94.69 105 GLU A O 1
ATOM 825 N N . THR A 1 106 ? 4.143 1.207 2.531 1.00 93.50 106 THR A N 1
ATOM 826 C CA . THR A 1 106 ? 3.904 1.944 1.281 1.00 93.50 106 THR A CA 1
ATOM 827 C C . THR A 1 106 ? 4.881 3.097 1.081 1.00 93.50 106 THR A C 1
ATOM 829 O O . THR A 1 106 ? 5.393 3.247 -0.028 1.00 93.50 106 THR A O 1
ATOM 832 N N . HIS A 1 107 ? 5.212 3.848 2.136 1.00 93.56 107 HIS A N 1
ATOM 833 C CA . HIS A 1 107 ? 6.230 4.898 2.076 1.00 93.56 107 HIS A CA 1
ATOM 834 C C . HIS A 1 107 ? 7.613 4.312 1.793 1.00 93.56 107 HIS A C 1
ATOM 836 O O . HIS A 1 107 ? 8.273 4.754 0.861 1.00 93.56 107 HIS A O 1
ATOM 842 N N . LYS A 1 108 ? 8.002 3.236 2.486 1.00 94.31 108 LYS A N 1
ATOM 843 C CA . LYS A 1 108 ? 9.270 2.535 2.248 1.00 94.31 108 LYS A CA 1
ATOM 844 C C . LYS A 1 108 ? 9.389 2.037 0.806 1.00 94.31 108 LYS A C 1
ATOM 846 O O . LYS A 1 108 ? 10.446 2.142 0.191 1.00 94.31 108 LYS A O 1
ATOM 851 N N . ARG A 1 109 ? 8.301 1.504 0.234 1.00 90.19 109 ARG A N 1
ATOM 852 C CA . ARG A 1 109 ? 8.274 1.078 -1.176 1.00 90.19 109 ARG A CA 1
ATOM 853 C C . ARG A 1 109 ? 8.405 2.264 -2.136 1.00 90.19 109 ARG A C 1
ATOM 855 O O . ARG A 1 109 ? 9.095 2.140 -3.148 1.00 90.19 109 ARG A O 1
ATOM 862 N N . ALA A 1 110 ? 7.751 3.382 -1.829 1.00 91.50 110 ALA A N 1
ATOM 863 C CA . ALA A 1 110 ? 7.857 4.608 -2.611 1.00 91.50 110 ALA A CA 1
ATOM 864 C C . ALA A 1 110 ? 9.281 5.188 -2.559 1.00 91.50 110 ALA A C 1
ATOM 866 O O . ALA A 1 110 ? 9.832 5.528 -3.601 1.00 91.50 110 ALA A O 1
ATOM 867 N N . GLU A 1 111 ? 9.907 5.216 -1.381 1.00 90.12 111 GLU A N 1
ATOM 868 C CA . GLU A 1 111 ? 11.292 5.658 -1.179 1.00 90.12 111 GLU A CA 1
ATOM 869 C C . GLU A 1 111 ? 12.297 4.774 -1.920 1.00 90.12 111 GLU A C 1
ATOM 871 O O . GLU A 1 111 ? 13.177 5.288 -2.605 1.00 90.12 111 GLU A O 1
ATOM 876 N N . ALA A 1 112 ? 12.122 3.449 -1.873 1.00 89.12 112 ALA A N 1
ATOM 877 C CA . ALA A 1 112 ? 12.954 2.511 -2.630 1.00 89.12 112 ALA A CA 1
ATOM 878 C C . ALA A 1 112 ? 12.867 2.735 -4.151 1.00 89.12 112 ALA A C 1
ATOM 880 O O . ALA A 1 112 ? 13.794 2.403 -4.883 1.00 89.12 112 ALA A O 1
ATOM 881 N N . SER A 1 113 ? 11.756 3.308 -4.620 1.00 87.31 113 SER A N 1
ATOM 882 C CA . SER A 1 113 ? 11.511 3.604 -6.034 1.00 87.31 113 SER A CA 1
ATOM 883 C C . SER A 1 113 ? 11.664 5.094 -6.365 1.00 87.31 113 SER A C 1
ATOM 885 O O . SER A 1 113 ? 11.253 5.530 -7.439 1.00 87.31 113 SER A O 1
ATOM 887 N N . ARG A 1 114 ? 12.254 5.895 -5.466 1.00 84.62 114 ARG A N 1
ATOM 888 C CA . ARG A 1 114 ? 12.369 7.356 -5.607 1.00 84.62 114 ARG A CA 1
ATOM 889 C C . ARG A 1 114 ? 13.125 7.781 -6.865 1.00 84.62 114 ARG A C 1
ATOM 891 O O . ARG A 1 114 ? 12.770 8.789 -7.462 1.00 84.62 114 ARG A O 1
ATOM 898 N N . SER A 1 115 ? 14.111 6.996 -7.299 1.00 83.38 115 SER A N 1
ATOM 899 C CA . SER A 1 115 ? 14.856 7.232 -8.544 1.00 83.38 115 SER A CA 1
ATOM 900 C C . SER A 1 115 ? 13.967 7.214 -9.792 1.00 83.38 115 SER A C 1
ATOM 902 O O . SER A 1 115 ? 14.293 7.858 -10.784 1.00 83.38 115 SER A O 1
ATOM 904 N N . PHE A 1 116 ? 12.820 6.531 -9.743 1.00 82.00 116 PHE A N 1
ATOM 905 C CA . PHE A 1 116 ? 11.866 6.470 -10.848 1.00 82.00 116 PHE A CA 1
ATOM 906 C C . PHE A 1 116 ? 10.866 7.637 -10.855 1.00 82.00 116 PHE A C 1
ATOM 908 O O . PHE A 1 116 ? 10.045 7.718 -11.763 1.00 82.00 116 PHE A O 1
ATOM 915 N N . ALA A 1 117 ? 10.919 8.559 -9.886 1.00 81.88 117 ALA A N 1
ATOM 916 C CA . ALA A 1 117 ? 10.016 9.715 -9.833 1.00 81.88 117 ALA A CA 1
ATOM 917 C C . ALA A 1 117 ? 10.175 10.666 -11.035 1.00 81.88 117 ALA A C 1
ATOM 919 O O . ALA A 1 117 ? 9.254 11.415 -11.348 1.00 81.88 117 ALA A O 1
ATOM 920 N N . HIS A 1 118 ? 11.324 10.614 -11.716 1.00 80.62 118 HIS A N 1
ATOM 921 C CA . HIS A 1 118 ? 11.630 11.426 -12.894 1.00 80.62 118 HIS A CA 1
ATOM 922 C C . HIS A 1 118 ? 10.921 10.971 -14.177 1.00 80.62 118 HIS A C 1
ATOM 924 O O . HIS A 1 118 ? 10.929 11.712 -15.148 1.00 80.62 118 HIS A O 1
ATOM 930 N N . PHE A 1 119 ? 10.302 9.786 -14.208 1.00 72.69 119 PHE A N 1
ATOM 931 C CA . PHE A 1 119 ? 9.565 9.286 -15.382 1.00 72.69 119 PHE A CA 1
ATOM 932 C C . PHE A 1 119 ? 8.176 9.936 -15.559 1.00 72.69 119 PHE A C 1
ATOM 934 O O . PHE A 1 119 ? 7.282 9.318 -16.136 1.00 72.69 119 PHE A O 1
ATOM 941 N N . ARG A 1 120 ? 7.980 11.147 -15.028 1.00 61.12 120 ARG A N 1
ATOM 942 C CA . ARG A 1 120 ? 6.744 11.926 -15.138 1.00 61.12 120 ARG A CA 1
ATOM 943 C C . ARG A 1 120 ? 6.867 12.989 -16.219 1.00 61.12 120 ARG A C 1
ATOM 945 O O . ARG A 1 120 ? 7.927 13.646 -16.253 1.00 61.12 120 ARG A O 1
#

pLDDT: mean 85.23, std 8.96, range [45.41, 96.0]

InterPro domains:
  IPR000235 Small ribosomal subunit protein uS7 [PIRSF002122] (11-120)
  IPR000235 Small ribosomal subunit protein uS7 [PTHR11205] (5-114)
  IPR023798 Small ribosomal subunit protein uS7 domain [PF00177] (2-43)
  IPR023798 Small ribosomal subunit protein uS7 domain [PF00177] (47-114)
  IPR036823 Small ribosomal subunit protein uS7 domain superfamily [G3DSA:1.10.455.10] (1-45)
  IPR036823 Small ribosomal subunit protein uS7 domain superfamily [G3DSA:1.10.455.10] (46-120)
  IPR036823 Small ribosomal subunit protein uS7 domain superfamily [SSF47973] (3-117)

Sequence (120 aa):
MSRRGTAKKKTAEFDPISCSRVVNMLVNRMMKHGKKSLAYQNFLSSRTYKVPVAIPLPQGILLAIRWLLEASRKRSGTSMTSQLSSELIDAASKKRGKAIRKKEETHKRAEASRSFAHFR

Foldseek 3Di:
DPPDDDDDDDDQAADPPPSHSVVSVQLVVQDDPNCSVVSVVVVVVVVDQDADDDDDPVVVVVLLVVLLLVQLVPDDDDDSVVSSVVSVCCCPPPVDGRSSVVVVVVVVVNVVRVVRNVVD